Protein AF-A0A2H9L2Q4-F1 (afdb_monomer)

Nearest PDB structures (foldseek):
  3ljb-assembly2_B-2  TM=2.588E-01  e=8.395E-01  Homo sapiens
  3s84-assembly1_A  TM=3.495E-01  e=3.566E+00  Homo sapiens
  5gtm-assembly2_B  TM=1.562E-01  e=5.025E-01  Homo sapiens

Solvent-accessible surface area (backbone atoms only — not comparable to full-atom values): 8906 Å² total; per-residue (Å²): 138,86,74,52,74,68,55,45,52,63,74,41,38,67,42,50,53,48,46,63,77,41,54,86,64,68,40,35,69,92,74,95,80,79,90,56,96,54,41,40,59,56,39,34,54,52,53,47,53,54,35,52,52,23,21,54,33,0,38,78,61,42,64,37,25,55,59,54,54,53,51,55,51,49,32,53,50,50,51,46,50,48,50,34,52,51,31,56,77,75,70,62,80,49,35,71,59,55,34,47,50,53,51,62,33,42,47,78,22,48,56,29,40,52,51,12,45,51,35,18,21,49,26,15,23,53,52,25,51,40,53,75,68,60,33,80,88,42,80,64,37,60,52,52,53,52,54,29,50,52,39,34,51,51,15,52,53,27,33,49,52,15,21,50,51,37,49,55,34,62,75,114

Radius of gyration: 18.9 Å; Cα contacts (8 Å, |Δi|>4): 173; chains: 1; bounding box: 45×41×59 Å

Structure (mmCIF, N/CA/C/O backbone):
data_AF-A0A2H9L2Q4-F1
#
_entry.id   AF-A0A2H9L2Q4-F1
#
loop_
_atom_site.group_PDB
_atom_site.id
_atom_site.type_symbol
_atom_site.label_atom_id
_atom_site.label_alt_id
_atom_site.label_comp_id
_atom_site.label_asym_id
_atom_site.label_entity_id
_atom_site.label_seq_id
_atom_site.pdbx_PDB_ins_code
_atom_site.Cartn_x
_atom_site.Cartn_y
_atom_site.Cartn_z
_atom_site.occupancy
_atom_site.B_iso_or_equiv
_atom_site.auth_seq_id
_atom_site.auth_comp_id
_atom_site.auth_asym_id
_atom_site.auth_atom_id
_atom_site.pdbx_PDB_model_num
ATOM 1 N N . MET A 1 1 ? 16.911 19.649 -15.278 1.00 55.12 1 MET A N 1
ATOM 2 C CA . MET A 1 1 ? 18.182 19.081 -14.778 1.00 55.12 1 MET A CA 1
ATOM 3 C C . MET A 1 1 ? 18.198 17.615 -15.174 1.00 55.12 1 MET A C 1
ATOM 5 O O . MET A 1 1 ? 17.234 16.936 -14.855 1.00 55.12 1 MET A O 1
ATOM 9 N N . VAL A 1 2 ? 19.201 17.157 -15.926 1.00 74.75 2 VAL A N 1
ATOM 10 C CA . VAL A 1 2 ? 19.351 15.734 -16.285 1.00 74.75 2 VAL A CA 1
ATOM 11 C C . VAL A 1 2 ? 20.404 15.148 -15.348 1.00 74.75 2 VAL A C 1
ATOM 13 O O . VAL A 1 2 ? 21.502 15.691 -15.264 1.00 74.75 2 VAL A O 1
ATOM 16 N N . LEU A 1 3 ? 20.038 14.112 -14.593 1.00 80.69 3 LEU A N 1
ATOM 17 C CA . LEU A 1 3 ? 20.928 13.451 -13.635 1.00 80.69 3 LEU A CA 1
ATOM 18 C C . LEU A 1 3 ? 21.907 12.528 -14.368 1.00 80.69 3 LEU A C 1
ATOM 20 O O . LEU A 1 3 ? 21.529 11.872 -15.340 1.00 80.69 3 LEU A O 1
ATOM 24 N N . SER A 1 4 ? 23.146 12.431 -13.881 1.00 85.19 4 SER A N 1
ATOM 25 C CA . SER A 1 4 ? 24.070 11.399 -14.358 1.00 85.19 4 SER A CA 1
ATOM 26 C C . SER A 1 4 ? 23.578 9.994 -13.955 1.00 85.19 4 SER A C 1
ATOM 28 O O . SER A 1 4 ? 22.773 9.855 -13.022 1.00 85.19 4 SER A O 1
ATOM 30 N N . PRO A 1 5 ? 24.043 8.921 -14.622 1.00 80.00 5 PRO A N 1
ATOM 31 C CA . PRO A 1 5 ? 23.694 7.553 -14.240 1.00 80.00 5 PRO A CA 1
ATOM 32 C C . PRO A 1 5 ? 24.023 7.228 -12.774 1.00 80.00 5 PRO A C 1
ATOM 34 O O . PRO A 1 5 ? 23.184 6.651 -12.085 1.00 80.00 5 PRO A O 1
ATOM 37 N N . GLU A 1 6 ? 25.181 7.672 -12.280 1.00 83.38 6 GLU A N 1
ATOM 38 C CA . GLU A 1 6 ? 25.604 7.493 -10.881 1.00 83.38 6 GLU A CA 1
ATOM 39 C C . GLU A 1 6 ? 24.713 8.269 -9.903 1.00 83.38 6 GLU A C 1
ATOM 41 O O . GLU A 1 6 ? 24.304 7.744 -8.866 1.00 83.38 6 GLU A O 1
ATOM 46 N N . GLN A 1 7 ? 24.346 9.508 -10.251 1.00 85.94 7 GLN A N 1
ATOM 47 C CA . GLN A 1 7 ? 23.424 10.312 -9.446 1.00 85.94 7 GLN A CA 1
ATOM 48 C C . GLN A 1 7 ? 22.035 9.673 -9.384 1.00 85.94 7 GLN A C 1
ATOM 50 O O . GLN A 1 7 ? 21.406 9.675 -8.330 1.00 85.94 7 GLN A O 1
ATOM 55 N N . THR A 1 8 ? 21.573 9.086 -10.491 1.00 83.12 8 THR A N 1
ATOM 56 C CA . THR A 1 8 ? 20.282 8.387 -10.553 1.00 83.12 8 THR A CA 1
ATOM 57 C C . THR A 1 8 ? 20.288 7.158 -9.644 1.00 83.12 8 THR A C 1
ATOM 59 O O . THR A 1 8 ? 19.384 7.008 -8.830 1.00 83.12 8 THR A O 1
ATOM 62 N N . GLN A 1 9 ? 21.325 6.317 -9.722 1.00 81.62 9 GLN A N 1
ATOM 63 C CA . GLN A 1 9 ? 21.445 5.134 -8.859 1.00 81.62 9 GLN A CA 1
ATOM 64 C C . GLN A 1 9 ? 21.539 5.500 -7.378 1.00 81.62 9 GLN A C 1
ATOM 66 O O . GLN A 1 9 ? 20.946 4.832 -6.540 1.00 81.62 9 GLN A O 1
ATOM 71 N N . THR A 1 10 ? 22.238 6.587 -7.051 1.00 88.62 10 THR A N 1
ATOM 72 C CA . THR A 1 10 ? 22.388 7.026 -5.660 1.00 88.62 10 THR A CA 1
ATOM 73 C C . THR A 1 10 ? 21.069 7.560 -5.097 1.00 88.62 10 THR A C 1
ATOM 75 O O . THR A 1 10 ? 20.635 7.131 -4.027 1.00 88.62 10 THR A O 1
ATOM 78 N N . ILE A 1 11 ? 20.405 8.467 -5.824 1.00 88.88 11 ILE A N 1
ATOM 79 C CA . ILE A 1 11 ? 19.180 9.141 -5.366 1.00 88.88 11 ILE A CA 1
ATOM 80 C C . ILE A 1 11 ? 17.994 8.170 -5.293 1.00 88.88 11 ILE A C 1
ATOM 82 O O . ILE A 1 11 ? 17.223 8.239 -4.341 1.00 88.88 11 ILE A O 1
ATOM 86 N N . PHE A 1 12 ? 17.862 7.259 -6.263 1.00 87.94 12 PHE A N 1
ATOM 87 C CA . PHE A 1 12 ? 16.757 6.293 -6.332 1.00 87.94 12 PHE A CA 1
ATOM 88 C C . PHE A 1 12 ? 17.105 4.918 -5.749 1.00 87.94 12 PHE A C 1
ATOM 90 O O . PHE A 1 12 ? 16.344 3.972 -5.929 1.00 87.94 12 PHE A O 1
ATOM 97 N N . SER A 1 13 ? 18.230 4.789 -5.040 1.00 90.50 13 SER A N 1
ATOM 98 C CA . SER A 1 13 ? 18.709 3.511 -4.489 1.00 90.50 13 SER A CA 1
ATOM 99 C C . SER A 1 13 ? 17.651 2.778 -3.662 1.00 90.50 13 SER A C 1
ATOM 101 O O . SER A 1 13 ? 17.498 1.571 -3.798 1.00 90.50 13 SER A O 1
ATOM 103 N N . SER A 1 14 ? 16.866 3.497 -2.855 1.00 89.19 14 SER A N 1
ATOM 104 C CA . SER A 1 14 ? 15.800 2.889 -2.048 1.00 89.19 14 SER A CA 1
ATOM 105 C C . SER A 1 14 ? 14.671 2.326 -2.911 1.00 89.19 14 SER A C 1
ATOM 107 O O . SER A 1 14 ? 14.259 1.191 -2.703 1.00 89.19 14 SER A O 1
ATOM 109 N N . GLN A 1 15 ? 14.205 3.082 -3.910 1.00 89.81 15 GLN A N 1
ATOM 110 C CA . GLN A 1 15 ? 13.188 2.614 -4.852 1.00 89.81 15 GLN A CA 1
ATOM 111 C C . GLN A 1 15 ? 13.709 1.461 -5.711 1.00 89.81 15 GLN A C 1
ATOM 113 O O . GLN A 1 15 ? 12.958 0.547 -6.016 1.00 89.81 15 GLN A O 1
ATOM 118 N N . MET A 1 16 ? 14.985 1.488 -6.095 1.00 85.38 16 MET A N 1
ATOM 119 C CA . MET A 1 16 ? 15.607 0.427 -6.885 1.00 85.38 16 MET A CA 1
ATOM 120 C C . MET A 1 16 ? 15.765 -0.866 -6.082 1.00 85.38 16 MET A C 1
ATOM 122 O O . MET A 1 16 ? 15.425 -1.926 -6.594 1.00 85.38 16 MET A O 1
ATOM 126 N N . ASN A 1 17 ? 16.207 -0.782 -4.826 1.00 86.19 17 ASN A N 1
ATOM 127 C CA . ASN A 1 17 ? 16.294 -1.941 -3.935 1.00 86.19 17 ASN A CA 1
ATOM 128 C C . ASN A 1 17 ? 14.911 -2.544 -3.674 1.00 86.19 17 ASN A C 1
ATOM 130 O O . ASN A 1 17 ? 14.752 -3.761 -3.686 1.00 86.19 17 ASN A O 1
ATOM 134 N N . GLU A 1 18 ? 13.906 -1.689 -3.476 1.00 83.38 18 GLU A N 1
ATOM 135 C CA . GLU A 1 18 ? 12.519 -2.122 -3.337 1.00 83.38 18 GLU A CA 1
ATOM 136 C C . GLU A 1 18 ? 12.046 -2.825 -4.614 1.00 83.38 18 GLU A C 1
ATOM 138 O O . GLU A 1 18 ? 11.539 -3.936 -4.540 1.00 83.38 18 GLU A O 1
ATOM 143 N N . LEU A 1 19 ? 12.302 -2.241 -5.792 1.00 80.44 19 LEU A N 1
ATOM 144 C CA . LEU A 1 19 ? 11.994 -2.855 -7.087 1.00 80.44 19 LEU A CA 1
ATOM 145 C C . LEU A 1 19 ? 12.672 -4.206 -7.292 1.00 80.44 19 LEU A C 1
ATOM 147 O O . LEU A 1 19 ? 12.090 -5.072 -7.933 1.00 80.44 19 LEU A O 1
ATOM 151 N N . GLU A 1 20 ? 13.888 -4.398 -6.788 1.00 78.81 20 GLU A N 1
ATOM 152 C CA . GLU A 1 20 ? 14.558 -5.699 -6.815 1.00 78.81 20 GLU A CA 1
ATOM 153 C C . GLU A 1 20 ? 13.895 -6.702 -5.867 1.00 78.81 20 GLU A C 1
ATOM 155 O O . GLU A 1 20 ? 13.703 -7.856 -6.251 1.00 78.81 20 GLU A O 1
ATOM 160 N N . ALA A 1 21 ? 13.479 -6.265 -4.676 1.00 71.19 21 ALA A N 1
ATOM 161 C CA . ALA A 1 21 ? 12.767 -7.102 -3.712 1.00 71.19 21 ALA A CA 1
ATOM 162 C C . ALA A 1 21 ? 11.385 -7.546 -4.224 1.00 71.19 21 ALA A C 1
ATOM 164 O O . ALA A 1 21 ? 10.960 -8.669 -3.955 1.00 71.19 21 ALA A O 1
ATOM 165 N N . ILE A 1 22 ? 10.715 -6.696 -5.007 1.00 66.12 22 ILE A N 1
ATOM 166 C CA . ILE A 1 22 ? 9.368 -6.938 -5.550 1.00 66.12 22 ILE A CA 1
ATOM 167 C C . ILE A 1 22 ? 9.366 -7.134 -7.064 1.00 66.12 22 ILE A C 1
ATOM 169 O O . ILE A 1 22 ? 8.346 -6.968 -7.723 1.00 66.12 22 ILE A O 1
ATOM 173 N N . ARG A 1 23 ? 10.504 -7.503 -7.658 1.00 61.91 23 ARG A N 1
ATOM 174 C CA . ARG A 1 23 ? 10.636 -7.660 -9.118 1.00 61.91 23 ARG A CA 1
ATOM 175 C C . ARG A 1 23 ? 9.762 -8.781 -9.683 1.00 61.91 23 ARG A C 1
ATOM 177 O O . ARG A 1 23 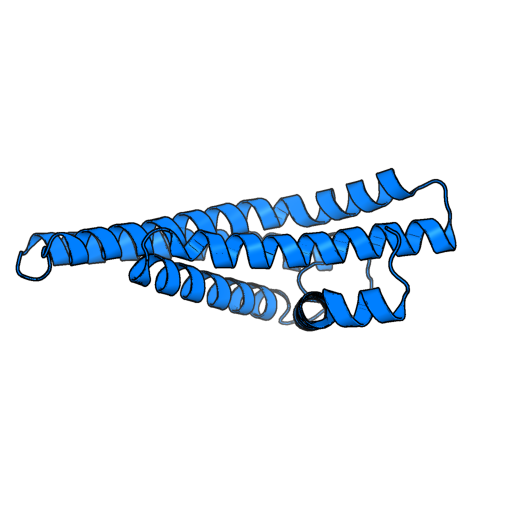? 9.432 -8.751 -10.867 1.00 61.91 23 ARG A O 1
ATOM 184 N N . ALA A 1 24 ? 9.387 -9.736 -8.831 1.00 49.91 24 ALA A N 1
ATOM 185 C CA . ALA A 1 24 ? 8.378 -10.753 -9.112 1.00 49.91 24 ALA A CA 1
ATOM 186 C C . ALA A 1 24 ? 6.943 -10.185 -9.129 1.00 49.91 24 ALA A C 1
ATOM 188 O O . ALA A 1 24 ? 6.070 -10.807 -9.725 1.00 49.91 24 ALA A O 1
ATOM 189 N N . SER A 1 25 ? 6.724 -9.013 -8.520 1.00 50.78 25 SER A N 1
ATOM 190 C CA . SER A 1 25 ? 5.413 -8.406 -8.275 1.00 50.78 25 SER A CA 1
ATOM 191 C C . SER A 1 25 ? 5.000 -7.283 -9.252 1.00 50.78 25 SER A C 1
ATOM 193 O O . SER A 1 25 ? 3.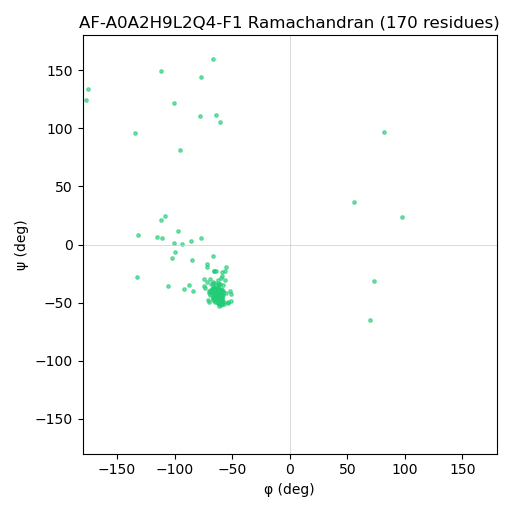973 -6.639 -9.104 1.00 50.78 25 SER A O 1
ATOM 195 N N . PHE A 1 26 ? 5.819 -6.953 -10.253 1.00 51.84 26 PHE A N 1
ATOM 196 C CA . PHE A 1 26 ? 5.491 -5.887 -11.223 1.00 51.84 26 PHE A CA 1
ATOM 197 C C . PHE A 1 26 ? 5.306 -6.397 -12.654 1.00 51.84 26 PHE A C 1
ATOM 199 O O . PHE A 1 26 ? 5.157 -5.613 -13.593 1.00 51.84 26 PHE A O 1
ATOM 206 N N . GLN A 1 27 ? 5.320 -7.714 -12.854 1.00 50.44 27 GLN A N 1
ATOM 207 C CA . GLN A 1 27 ? 5.319 -8.311 -14.186 1.00 50.44 27 GLN A CA 1
ATOM 208 C C . GLN A 1 27 ? 3.897 -8.671 -14.615 1.00 50.44 27 GLN A C 1
ATOM 210 O O . GLN A 1 27 ? 3.457 -9.810 -14.515 1.00 50.44 27 GLN A O 1
ATOM 215 N N . GLY A 1 28 ? 3.179 -7.657 -15.103 1.00 47.19 28 GLY A N 1
ATOM 216 C CA . GLY A 1 28 ? 1.864 -7.817 -15.725 1.00 47.19 28 GLY A CA 1
ATOM 217 C C . GLY A 1 28 ? 1.900 -8.171 -17.216 1.00 47.19 28 GLY A C 1
ATOM 218 O O . GLY A 1 28 ? 0.866 -8.534 -17.752 1.00 47.19 28 GLY A O 1
ATOM 219 N N . PHE A 1 29 ? 3.045 -8.052 -17.894 1.00 40.44 29 PHE A N 1
ATOM 220 C CA . PHE A 1 29 ? 3.304 -8.509 -19.268 1.00 40.44 29 PHE A CA 1
ATOM 221 C C . PHE A 1 29 ? 4.802 -8.241 -19.542 1.00 40.44 29 PHE A C 1
ATOM 223 O O . PHE A 1 29 ? 5.264 -7.135 -19.269 1.00 40.44 29 PHE A O 1
ATOM 230 N N . ALA A 1 30 ? 5.545 -9.200 -20.107 1.00 38.66 30 ALA A N 1
ATOM 231 C CA . ALA A 1 30 ? 6.861 -9.008 -20.759 1.00 38.66 30 ALA A CA 1
ATOM 232 C C . ALA A 1 30 ? 8.200 -9.282 -20.025 1.00 38.66 30 ALA A C 1
ATOM 234 O O . ALA A 1 30 ? 9.228 -8.822 -20.520 1.00 38.66 30 ALA A O 1
ATOM 235 N N . VAL A 1 31 ? 8.286 -10.112 -18.977 1.00 39.41 31 VAL A N 1
ATOM 236 C CA . VAL A 1 31 ? 9.582 -10.757 -18.652 1.00 39.41 31 VAL A CA 1
ATOM 237 C C . VAL A 1 31 ? 9.383 -12.241 -18.370 1.00 39.41 31 VAL A C 1
ATOM 239 O O . VAL A 1 31 ? 9.053 -12.672 -17.275 1.00 39.41 31 VAL A O 1
ATOM 242 N N . GLN A 1 32 ? 9.607 -13.039 -19.407 1.00 47.69 32 GLN A N 1
ATOM 243 C CA . GLN A 1 32 ? 9.876 -14.459 -19.268 1.00 47.69 32 GLN A CA 1
ATOM 244 C C . GLN A 1 32 ? 11.193 -14.620 -18.503 1.00 47.69 32 GLN A C 1
ATOM 246 O O . GLN A 1 32 ? 12.225 -14.254 -19.044 1.00 47.69 32 GLN A O 1
ATOM 251 N N . GLU A 1 33 ? 11.152 -15.117 -17.266 1.00 44.84 33 GLU A N 1
ATOM 252 C CA . GLU A 1 33 ? 12.021 -16.185 -16.743 1.00 44.84 33 GLU A CA 1
ATOM 253 C C . GLU A 1 33 ? 11.621 -16.525 -15.294 1.00 44.84 33 GLU A C 1
ATOM 255 O O . GLU A 1 33 ? 11.631 -15.678 -14.407 1.00 44.84 33 GLU A O 1
ATOM 260 N N . GLN A 1 34 ? 11.326 -17.813 -15.080 1.00 44.72 34 GLN A N 1
ATOM 261 C CA . GLN A 1 34 ? 11.076 -18.493 -13.803 1.00 44.72 34 GLN A CA 1
ATOM 262 C C . GLN A 1 34 ? 9.653 -18.368 -13.216 1.00 44.72 34 GLN A C 1
ATOM 264 O O . GLN A 1 34 ? 9.305 -17.442 -12.489 1.00 44.72 34 GLN A O 1
ATOM 269 N N . ILE A 1 35 ? 8.831 -19.394 -13.483 1.00 49.94 35 ILE A N 1
ATOM 270 C CA . ILE A 1 35 ? 7.562 -19.627 -12.781 1.00 49.94 35 ILE A CA 1
ATOM 271 C C . ILE A 1 35 ? 7.885 -19.833 -11.301 1.00 49.94 35 ILE A C 1
ATOM 273 O O . ILE A 1 35 ? 8.393 -20.881 -10.907 1.00 49.94 35 ILE A O 1
ATOM 277 N N . ASN A 1 36 ? 7.594 -18.832 -10.479 1.00 57.34 36 ASN A N 1
ATOM 278 C CA . ASN A 1 36 ? 7.641 -18.982 -9.037 1.00 57.34 36 ASN A CA 1
ATOM 279 C C . ASN A 1 36 ? 6.364 -19.726 -8.609 1.00 57.34 36 ASN A C 1
ATOM 281 O O . ASN A 1 36 ? 5.262 -19.186 -8.716 1.00 57.34 36 ASN A O 1
ATOM 285 N N . GLU A 1 37 ? 6.485 -20.981 -8.160 1.00 62.50 37 GLU A N 1
ATOM 286 C CA . GLU A 1 37 ? 5.345 -21.765 -7.646 1.00 62.50 37 GLU A CA 1
ATOM 287 C C . GLU A 1 37 ? 4.631 -21.040 -6.488 1.00 62.50 37 GLU A C 1
ATOM 289 O O . GLU A 1 37 ? 3.434 -21.234 -6.282 1.00 62.50 37 GLU A O 1
ATOM 294 N N . LEU A 1 38 ? 5.344 -20.130 -5.811 1.00 73.94 38 LEU A N 1
ATOM 295 C CA . LEU A 1 38 ? 4.873 -19.299 -4.702 1.00 73.94 38 LEU A CA 1
ATOM 296 C C . LEU A 1 38 ? 4.707 -17.814 -5.086 1.00 73.94 38 LEU A C 1
ATOM 298 O O . LEU A 1 38 ? 4.772 -16.940 -4.217 1.00 73.94 38 LEU A O 1
ATOM 302 N N . 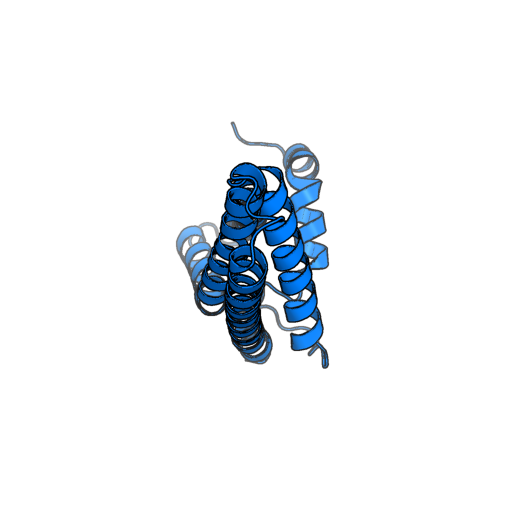ALA A 1 39 ? 4.501 -17.496 -6.374 1.00 77.69 39 ALA A N 1
ATOM 303 C CA . ALA A 1 39 ? 4.325 -16.115 -6.844 1.00 77.69 39 ALA A CA 1
ATOM 304 C C . ALA A 1 39 ? 3.211 -15.390 -6.075 1.00 77.69 39 ALA A C 1
ATOM 306 O O . ALA A 1 39 ? 3.436 -14.321 -5.514 1.00 77.69 39 ALA A O 1
ATOM 307 N N . PHE A 1 40 ? 2.034 -16.019 -5.977 1.00 84.25 40 PHE A N 1
ATOM 308 C CA . PHE A 1 40 ? 0.894 -15.462 -5.250 1.00 84.25 40 PHE A CA 1
ATOM 309 C C . PHE A 1 40 ? 1.233 -15.152 -3.788 1.00 84.25 40 PHE A C 1
ATOM 311 O O . PHE A 1 40 ? 0.956 -14.052 -3.325 1.00 84.25 40 PHE A O 1
ATOM 318 N N . GLU A 1 41 ? 1.834 -16.102 -3.063 1.00 86.25 41 GLU A N 1
ATOM 319 C CA . GLU A 1 41 ? 2.147 -15.933 -1.639 1.00 86.25 41 GLU A CA 1
ATOM 320 C C . GLU A 1 41 ? 3.141 -14.797 -1.417 1.00 86.25 41 GLU A C 1
ATOM 322 O O . GLU A 1 41 ? 2.957 -13.981 -0.517 1.00 86.25 41 GLU A O 1
ATOM 327 N N . THR A 1 42 ? 4.159 -14.713 -2.274 1.00 82.69 42 THR A N 1
ATOM 328 C CA . THR A 1 42 ? 5.183 -13.668 -2.205 1.00 82.69 42 THR A CA 1
ATOM 329 C C . THR A 1 42 ? 4.561 -12.283 -2.397 1.00 82.69 42 THR A C 1
ATOM 331 O O . THR A 1 42 ? 4.752 -11.399 -1.562 1.00 82.69 42 THR A O 1
ATOM 334 N N . ILE A 1 43 ? 3.758 -12.119 -3.455 1.00 84.44 43 ILE A N 1
ATOM 335 C CA . ILE A 1 43 ? 3.064 -10.865 -3.784 1.00 84.44 43 ILE A CA 1
ATOM 336 C C . ILE A 1 43 ? 2.080 -10.494 -2.668 1.00 84.44 43 ILE A C 1
ATOM 338 O O . ILE A 1 43 ? 2.096 -9.381 -2.137 1.00 84.44 43 ILE A O 1
ATOM 342 N N . PHE A 1 44 ? 1.242 -11.448 -2.262 1.00 88.88 44 PHE A N 1
ATOM 343 C CA . PHE A 1 44 ? 0.213 -11.233 -1.255 1.00 88.88 44 PHE A CA 1
ATOM 344 C C . PHE A 1 44 ? 0.803 -10.846 0.103 1.00 88.88 44 PHE A C 1
ATOM 346 O O . PHE A 1 44 ? 0.335 -9.885 0.711 1.00 88.88 44 PHE A O 1
ATOM 353 N N . LEU A 1 45 ? 1.828 -11.557 0.587 1.00 87.75 45 LEU A N 1
ATOM 354 C CA . LEU A 1 45 ? 2.443 -11.271 1.887 1.00 87.75 45 LEU A CA 1
ATOM 355 C C . LEU A 1 45 ? 3.162 -9.922 1.896 1.00 87.75 45 LEU A C 1
ATOM 357 O O . LEU A 1 45 ? 3.070 -9.198 2.890 1.00 87.75 45 LEU A O 1
ATOM 361 N N . HIS A 1 46 ? 3.815 -9.556 0.792 1.00 86.12 46 HIS A N 1
ATOM 362 C CA . HIS A 1 46 ? 4.439 -8.246 0.658 1.00 86.12 46 HIS A CA 1
ATOM 363 C C . HIS A 1 46 ? 3.400 -7.119 0.757 1.00 86.12 46 HIS A C 1
ATOM 365 O O . HIS A 1 46 ? 3.506 -6.219 1.594 1.00 86.12 46 HIS A O 1
ATOM 371 N N . ASN A 1 47 ? 2.326 -7.210 -0.027 1.00 90.44 47 ASN A N 1
ATOM 372 C CA . ASN A 1 47 ? 1.256 -6.217 -0.006 1.00 90.44 47 ASN A CA 1
ATOM 373 C C . ASN A 1 47 ? 0.480 -6.206 1.320 1.00 90.44 47 ASN A C 1
ATOM 375 O O . ASN A 1 47 ? 0.050 -5.153 1.795 1.00 90.44 47 ASN A O 1
ATOM 379 N N . LEU A 1 48 ? 0.346 -7.358 1.980 1.00 93.06 48 LEU A N 1
ATOM 380 C CA . LEU A 1 48 ? -0.233 -7.443 3.317 1.00 93.06 48 LEU A CA 1
ATOM 381 C C . LEU A 1 48 ? 0.630 -6.707 4.348 1.00 93.06 48 LEU A C 1
ATOM 383 O O . LEU A 1 48 ? 0.086 -5.978 5.179 1.00 93.06 48 LEU A O 1
ATOM 387 N N . GLN A 1 49 ? 1.958 -6.840 4.279 1.00 91.44 49 GLN A N 1
ATOM 388 C CA . GLN A 1 49 ? 2.881 -6.094 5.137 1.00 91.44 49 GLN A CA 1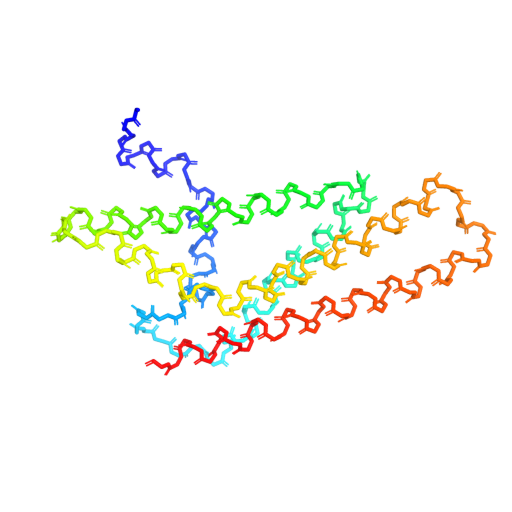
ATOM 389 C C . GLN A 1 49 ? 2.709 -4.581 4.948 1.00 91.44 49 GLN A C 1
ATOM 391 O O . GLN A 1 49 ? 2.581 -3.854 5.937 1.00 91.44 49 GLN A O 1
ATOM 396 N N . VAL A 1 50 ? 2.615 -4.105 3.701 1.00 91.50 50 VAL A N 1
ATOM 397 C CA . VAL A 1 50 ? 2.321 -2.692 3.398 1.00 91.50 50 VAL A CA 1
ATOM 398 C C . VAL A 1 50 ? 0.966 -2.278 3.985 1.00 91.50 50 VAL A C 1
ATOM 400 O O . VAL A 1 50 ? 0.875 -1.253 4.662 1.00 91.50 50 VAL A O 1
ATOM 403 N N . GLY A 1 51 ? -0.076 -3.096 3.816 1.00 92.50 51 GLY A N 1
ATOM 404 C CA . GLY A 1 51 ? -1.405 -2.851 4.380 1.00 92.50 51 GLY A CA 1
ATOM 405 C C . GLY A 1 51 ? -1.407 -2.721 5.908 1.00 92.50 51 GLY A C 1
ATOM 406 O O . GLY A 1 51 ? -2.048 -1.821 6.454 1.00 92.50 51 GLY A O 1
ATOM 407 N N . VAL A 1 52 ? -0.645 -3.561 6.615 1.00 93.25 52 VAL A N 1
ATOM 408 C CA . VAL A 1 52 ? -0.483 -3.473 8.077 1.00 93.25 52 VAL A CA 1
ATOM 409 C C . VAL A 1 52 ? 0.235 -2.183 8.480 1.00 93.25 52 VAL A C 1
ATOM 411 O O . VAL A 1 52 ? -0.195 -1.511 9.421 1.00 93.25 52 VAL A O 1
ATOM 414 N N . ILE A 1 53 ? 1.284 -1.789 7.751 1.00 92.94 53 ILE A N 1
ATOM 415 C CA . ILE A 1 53 ? 1.990 -0.520 7.983 1.00 92.94 53 ILE A CA 1
ATOM 416 C C . ILE A 1 53 ? 1.040 0.668 7.773 1.00 92.94 53 ILE A C 1
ATOM 418 O O . ILE A 1 53 ? 1.038 1.598 8.579 1.00 92.94 53 ILE A O 1
ATOM 422 N N . ILE A 1 54 ? 0.176 0.624 6.755 1.00 94.88 54 ILE A N 1
ATOM 423 C CA . ILE A 1 54 ? -0.844 1.653 6.505 1.00 94.88 54 ILE A CA 1
ATOM 424 C C . ILE A 1 54 ? -1.805 1.791 7.687 1.00 94.88 54 ILE A C 1
ATOM 426 O O . ILE A 1 54 ? -2.045 2.913 8.144 1.00 94.88 54 ILE A O 1
ATOM 430 N N . VAL A 1 55 ? -2.326 0.675 8.212 1.00 95.12 55 VAL A N 1
ATOM 431 C CA . VAL A 1 55 ? -3.184 0.694 9.407 1.00 95.12 55 VAL A CA 1
ATOM 432 C C . VAL A 1 55 ? -2.430 1.313 10.580 1.00 95.12 55 VAL A C 1
ATOM 434 O O . VAL A 1 55 ? -2.953 2.222 11.219 1.00 95.12 55 VAL A O 1
ATOM 437 N N . ALA A 1 56 ? -1.192 0.883 10.836 1.00 93.81 56 ALA A N 1
ATOM 438 C CA . ALA A 1 56 ? -0.378 1.395 11.937 1.00 93.81 56 ALA A CA 1
ATOM 439 C C . ALA A 1 56 ? -0.132 2.910 11.830 1.00 93.81 56 ALA A C 1
ATOM 441 O O . ALA A 1 56 ? -0.351 3.651 12.787 1.00 93.81 56 ALA A O 1
ATOM 442 N N . PHE A 1 57 ? 0.258 3.408 10.657 1.00 93.06 57 PHE A N 1
ATOM 443 C CA . PHE A 1 57 ? 0.491 4.837 10.442 1.00 93.06 57 PHE A CA 1
ATOM 444 C C . PHE A 1 57 ? -0.801 5.658 10.523 1.00 93.06 57 PHE A C 1
ATOM 446 O O . PHE A 1 57 ? -0.808 6.767 11.068 1.00 93.06 57 PHE A O 1
ATOM 453 N N . SER A 1 58 ? -1.911 5.124 10.014 1.00 94.75 58 SER A N 1
ATOM 454 C CA . SER A 1 58 ? -3.212 5.779 10.127 1.00 94.75 58 SER A CA 1
ATOM 455 C C . SER A 1 58 ? -3.732 5.797 11.569 1.00 94.75 58 SER A C 1
ATOM 457 O O . SER A 1 58 ? -4.302 6.799 11.994 1.00 94.75 58 SER A O 1
ATOM 459 N N . LEU A 1 59 ? -3.448 4.765 12.369 1.00 92.56 59 LEU A N 1
ATOM 460 C CA . LEU A 1 59 ? -3.726 4.762 13.807 1.00 92.56 59 LEU A CA 1
ATOM 461 C C . LEU A 1 59 ? -2.988 5.895 14.534 1.00 92.56 59 LEU A C 1
ATOM 463 O O . LEU A 1 59 ? -3.595 6.598 15.343 1.00 92.56 59 LEU A O 1
ATOM 467 N N . LEU A 1 60 ? -1.700 6.090 14.229 1.00 89.81 60 LEU A N 1
ATOM 468 C CA . LEU A 1 60 ? -0.841 7.058 14.919 1.00 89.81 60 LEU A CA 1
ATOM 469 C C . LEU A 1 60 ? -1.187 8.519 14.610 1.00 89.81 60 LEU A C 1
ATOM 471 O O . LEU A 1 60 ? -1.161 9.347 15.517 1.00 89.81 60 LEU A O 1
ATOM 475 N N . TYR A 1 61 ? -1.478 8.847 13.348 1.00 82.94 61 TYR A N 1
ATOM 476 C CA . TYR A 1 61 ? -1.614 10.246 12.912 1.00 82.94 61 TYR A CA 1
ATOM 477 C C . TYR A 1 61 ? -2.874 10.541 12.086 1.00 82.94 61 TYR A C 1
ATOM 479 O O . TYR A 1 61 ? -3.001 11.630 11.525 1.00 82.94 61 TYR A O 1
ATOM 487 N N . GLY A 1 62 ? -3.808 9.589 11.973 1.00 77.81 62 GLY A N 1
ATOM 488 C CA . GLY A 1 62 ? -5.020 9.677 11.150 1.00 77.81 62 GLY A CA 1
ATOM 489 C C . GLY A 1 62 ? -4.708 9.631 9.652 1.00 77.81 62 GLY A C 1
ATOM 490 O O . GLY A 1 62 ? -5.028 8.664 8.964 1.00 77.81 62 GLY A O 1
ATOM 491 N N . ALA A 1 63 ? -4.010 10.654 9.160 1.00 79.88 63 ALA A N 1
ATOM 492 C CA . ALA A 1 63 ? -3.563 10.811 7.779 1.00 79.88 63 ALA A CA 1
ATOM 493 C C . ALA A 1 63 ? -2.218 10.119 7.470 1.00 79.88 63 ALA A C 1
ATOM 495 O O . ALA A 1 63 ? -1.722 10.223 6.350 1.00 79.88 63 ALA A O 1
ATOM 496 N N . GLY A 1 64 ? -1.617 9.402 8.431 1.00 84.00 64 GLY A N 1
ATOM 497 C CA . GLY A 1 64 ? -0.290 8.788 8.271 1.00 84.00 64 GLY A CA 1
ATOM 498 C C . GLY A 1 64 ? -0.185 7.797 7.104 1.00 84.00 64 GLY A C 1
ATOM 499 O O . GLY A 1 64 ? 0.895 7.623 6.546 1.00 84.00 64 GLY A O 1
ATOM 500 N N . ALA A 1 65 ? -1.306 7.213 6.671 1.00 89.75 65 ALA A N 1
ATOM 501 C CA . ALA A 1 65 ? -1.376 6.365 5.481 1.00 89.75 65 ALA A CA 1
ATOM 502 C C . ALA A 1 65 ? -0.879 7.055 4.196 1.00 89.75 65 ALA A C 1
ATOM 504 O O . ALA A 1 65 ? -0.327 6.388 3.326 1.00 89.75 65 ALA A O 1
ATOM 505 N N . ILE A 1 66 ? -1.031 8.383 4.079 1.00 90.25 66 ILE A N 1
ATOM 506 C CA . ILE A 1 66 ? -0.618 9.140 2.885 1.00 90.25 66 ILE A CA 1
ATOM 507 C C . ILE A 1 66 ? 0.882 8.985 2.634 1.00 90.25 66 ILE A C 1
ATOM 509 O O . ILE A 1 66 ? 1.293 8.833 1.489 1.00 90.25 66 ILE A O 1
ATOM 513 N N . PHE A 1 67 ? 1.698 8.975 3.692 1.00 89.44 67 PHE A N 1
ATOM 514 C CA . PHE A 1 67 ? 3.143 8.795 3.561 1.00 89.44 67 PHE A CA 1
ATOM 515 C C . PHE A 1 67 ? 3.484 7.463 2.881 1.00 89.44 67 PHE A C 1
ATOM 517 O O . PHE A 1 67 ? 4.274 7.432 1.941 1.00 89.44 67 PHE A O 1
ATOM 524 N N . VAL A 1 68 ? 2.836 6.380 3.313 1.00 88.62 68 VAL A N 1
ATOM 525 C CA . VAL A 1 68 ? 3.066 5.032 2.777 1.00 88.62 68 VAL A CA 1
ATOM 526 C C . VAL A 1 68 ? 2.568 4.920 1.334 1.00 88.62 68 VAL A C 1
ATOM 528 O O . VAL A 1 68 ? 3.263 4.370 0.484 1.00 88.62 68 VAL A O 1
ATOM 531 N N . LEU A 1 69 ? 1.404 5.502 1.031 1.00 88.81 69 LEU A N 1
ATOM 532 C CA . LEU A 1 69 ? 0.850 5.536 -0.326 1.00 88.81 69 LEU A CA 1
ATOM 533 C C . LEU A 1 69 ? 1.755 6.306 -1.298 1.00 88.81 69 LEU A C 1
ATOM 535 O O . LEU A 1 69 ? 2.021 5.838 -2.401 1.00 88.81 69 LEU A O 1
ATOM 539 N N . VAL A 1 70 ? 2.259 7.472 -0.884 1.00 91.44 70 VAL A N 1
ATOM 540 C CA . VAL A 1 70 ? 3.178 8.284 -1.696 1.00 91.44 70 VAL A CA 1
ATOM 541 C C . VAL A 1 70 ? 4.521 7.578 -1.875 1.00 91.44 70 VAL A C 1
ATOM 543 O O . VAL A 1 70 ? 5.088 7.617 -2.967 1.00 91.44 70 VAL A O 1
ATOM 546 N N . TRP A 1 71 ? 5.018 6.898 -0.838 1.00 88.81 71 TRP A N 1
ATOM 547 C CA . TRP A 1 71 ? 6.221 6.076 -0.944 1.00 88.81 71 TRP A CA 1
ATOM 548 C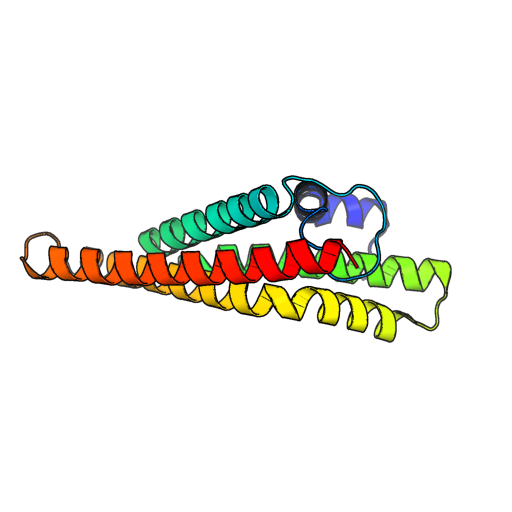 C . TRP A 1 71 ? 6.052 4.976 -1.994 1.00 88.81 71 TRP A C 1
ATOM 550 O O . TRP A 1 71 ? 6.868 4.890 -2.911 1.00 88.81 71 TRP A O 1
ATOM 560 N N . ASN A 1 72 ? 4.966 4.201 -1.925 1.00 86.94 72 ASN A N 1
ATOM 561 C CA . ASN A 1 72 ? 4.679 3.141 -2.891 1.00 86.94 72 ASN A CA 1
ATOM 562 C C . ASN A 1 72 ? 4.515 3.698 -4.322 1.00 86.94 72 ASN A C 1
ATOM 564 O O . ASN A 1 72 ? 5.121 3.185 -5.262 1.00 86.94 72 ASN A O 1
ATOM 568 N N . ALA A 1 73 ? 3.832 4.836 -4.483 1.00 89.25 73 ALA A N 1
ATOM 569 C CA . ALA A 1 73 ? 3.733 5.523 -5.772 1.00 89.25 73 ALA A CA 1
ATOM 570 C C . ALA A 1 73 ? 5.104 5.959 -6.331 1.00 89.25 73 ALA A C 1
ATOM 572 O O . ALA A 1 73 ? 5.318 5.930 -7.543 1.00 89.25 73 ALA A O 1
ATOM 573 N N . SER A 1 74 ? 6.056 6.337 -5.468 1.00 90.69 74 SER A N 1
ATOM 574 C CA . SER A 1 74 ? 7.415 6.698 -5.897 1.00 90.69 74 SER A CA 1
ATOM 575 C C . SER A 1 74 ? 8.193 5.508 -6.469 1.00 90.69 74 SER A C 1
ATOM 577 O O . SER A 1 74 ? 8.953 5.680 -7.423 1.00 90.69 74 SER A O 1
ATOM 579 N N . VAL A 1 75 ? 7.962 4.302 -5.939 1.00 88.44 75 VAL A N 1
ATOM 580 C CA . VAL A 1 75 ? 8.567 3.050 -6.422 1.00 88.44 75 VAL A CA 1
ATOM 581 C C . VAL A 1 75 ? 8.045 2.722 -7.824 1.00 88.44 75 VAL A C 1
ATOM 583 O O . VAL A 1 75 ? 8.839 2.480 -8.733 1.00 88.44 75 VAL A O 1
ATOM 586 N N . ILE A 1 76 ? 6.730 2.843 -8.040 1.00 86.69 76 ILE A N 1
ATOM 587 C CA . ILE A 1 76 ? 6.108 2.709 -9.370 1.00 86.69 76 ILE A CA 1
ATOM 588 C C . ILE A 1 76 ? 6.661 3.764 -10.342 1.00 86.69 76 ILE A C 1
ATOM 590 O O . ILE A 1 76 ? 6.976 3.462 -11.493 1.00 86.69 76 ILE A O 1
ATOM 594 N N . GLY A 1 77 ? 6.837 5.006 -9.885 1.00 88.56 77 GLY A N 1
ATOM 595 C CA . GLY A 1 77 ? 7.440 6.070 -10.690 1.00 88.56 77 GLY A CA 1
ATOM 596 C C . GLY A 1 77 ? 8.873 5.749 -11.127 1.00 88.56 77 GLY A C 1
ATOM 597 O O . GLY A 1 77 ? 9.226 5.963 -12.288 1.00 88.56 77 GLY A O 1
ATOM 598 N N . ALA A 1 78 ? 9.688 5.190 -10.228 1.00 88.12 78 ALA A N 1
ATOM 599 C CA . ALA A 1 78 ? 11.044 4.747 -10.545 1.00 88.12 78 ALA A CA 1
ATOM 600 C C . ALA A 1 78 ? 11.051 3.587 -11.557 1.00 88.12 78 ALA A C 1
ATOM 602 O O . ALA A 1 78 ? 11.872 3.586 -12.475 1.00 88.12 78 ALA A O 1
ATOM 603 N N . PHE A 1 79 ? 10.102 2.651 -11.449 1.00 85.56 79 PHE A N 1
ATOM 604 C CA . PHE A 1 79 ? 9.923 1.555 -12.405 1.00 85.56 79 PHE A CA 1
ATOM 605 C C . PHE A 1 79 ? 9.604 2.057 -13.816 1.00 85.56 79 PHE A C 1
ATOM 607 O O . PHE A 1 79 ? 10.318 1.735 -14.768 1.00 85.56 79 PHE A O 1
ATOM 614 N N . LEU A 1 80 ? 8.582 2.909 -13.948 1.00 86.50 80 LEU A N 1
ATOM 615 C CA . LEU A 1 80 ? 8.188 3.495 -15.233 1.00 86.50 80 LEU A CA 1
ATOM 616 C C . LEU A 1 80 ? 9.307 4.365 -15.825 1.00 86.50 80 LEU A C 1
ATOM 618 O O . LEU A 1 80 ? 9.544 4.341 -17.033 1.00 86.50 80 LEU A O 1
ATOM 622 N N . GLY A 1 81 ? 10.043 5.093 -14.979 1.00 87.06 81 GLY A N 1
ATOM 623 C CA . GLY A 1 81 ? 11.237 5.835 -15.387 1.00 87.06 81 GLY A CA 1
ATOM 624 C C . GLY A 1 81 ? 12.353 4.927 -15.916 1.00 87.06 81 GLY A C 1
ATOM 625 O O . GLY A 1 81 ? 13.043 5.290 -16.869 1.00 87.06 81 GLY A O 1
ATOM 626 N N . GLY A 1 82 ? 12.502 3.729 -15.345 1.00 84.38 82 GLY A N 1
ATOM 627 C CA . GLY A 1 82 ? 13.401 2.686 -15.836 1.00 84.38 82 GLY A CA 1
ATOM 628 C C . GLY A 1 82 ? 13.033 2.201 -17.239 1.00 84.38 82 GLY A C 1
ATOM 629 O O . GLY A 1 82 ? 13.908 2.160 -18.105 1.00 84.38 82 GLY A O 1
ATOM 630 N N . ILE A 1 83 ? 11.746 1.920 -17.486 1.00 82.94 83 ILE A N 1
ATOM 631 C CA . ILE A 1 83 ? 11.225 1.554 -18.817 1.00 82.94 83 ILE A CA 1
ATOM 632 C C . ILE A 1 83 ? 11.509 2.672 -19.823 1.00 82.94 83 ILE A C 1
ATOM 634 O O . ILE A 1 83 ? 12.092 2.427 -20.877 1.00 82.94 83 ILE A O 1
ATOM 638 N N . ALA A 1 84 ? 11.173 3.917 -19.469 1.00 84.88 84 ALA A N 1
ATOM 639 C CA . ALA A 1 84 ? 11.402 5.070 -20.334 1.00 84.88 84 ALA A CA 1
ATOM 640 C C . ALA A 1 84 ? 12.885 5.229 -20.702 1.00 84.88 84 ALA A C 1
ATOM 642 O O . ALA A 1 84 ? 13.226 5.477 -21.858 1.00 84.88 84 ALA A O 1
ATOM 643 N N . LYS A 1 85 ? 13.781 5.069 -19.720 1.00 83.25 85 LYS A N 1
ATOM 644 C CA . LYS A 1 85 ? 15.227 5.163 -19.930 1.00 83.25 85 LYS A CA 1
ATOM 645 C C . LYS A 1 85 ? 15.731 4.060 -20.859 1.00 83.25 85 LYS A C 1
ATOM 647 O O . LYS A 1 85 ? 16.513 4.361 -21.756 1.00 83.25 85 LYS A O 1
ATOM 652 N N . ALA A 1 86 ? 15.305 2.814 -20.654 1.00 80.44 86 ALA A N 1
ATOM 653 C CA . ALA A 1 86 ? 15.690 1.704 -21.522 1.00 80.44 86 ALA A CA 1
ATOM 654 C C . ALA A 1 86 ? 15.268 1.978 -22.976 1.00 80.44 86 ALA A C 1
ATOM 656 O O . ALA A 1 86 ? 16.086 1.904 -23.888 1.00 80.44 86 ALA A O 1
ATOM 657 N N . ASP A 1 87 ? 14.038 2.423 -23.193 1.00 80.56 87 ASP A N 1
ATOM 658 C CA . ASP A 1 87 ? 13.543 2.728 -24.532 1.00 80.56 87 ASP A CA 1
ATOM 659 C C . ASP A 1 87 ? 14.313 3.840 -25.246 1.00 80.56 87 ASP A C 1
ATOM 661 O O . ASP A 1 87 ? 14.683 3.688 -26.412 1.00 80.56 87 ASP A O 1
ATOM 665 N N . VAL A 1 88 ? 14.602 4.945 -24.550 1.00 78.81 88 VAL A N 1
ATOM 666 C CA . VAL A 1 88 ? 15.392 6.052 -25.116 1.00 78.81 88 VAL A CA 1
ATOM 667 C C . VAL A 1 88 ? 16.786 5.579 -25.533 1.00 78.81 88 VAL A C 1
ATOM 669 O O . VAL A 1 88 ? 17.296 6.021 -26.560 1.00 78.81 88 VAL A O 1
ATOM 672 N N . LEU A 1 89 ? 17.409 4.690 -24.753 1.00 72.06 89 LEU A N 1
ATOM 673 C CA . LEU A 1 89 ? 18.746 4.169 -25.047 1.00 72.06 89 LEU A CA 1
ATOM 674 C C . LEU A 1 89 ? 18.767 3.142 -26.190 1.00 72.06 89 LEU A C 1
ATOM 676 O O . LEU A 1 89 ? 19.787 3.040 -26.870 1.00 72.06 89 LEU A O 1
ATOM 680 N N . HIS A 1 90 ? 17.687 2.381 -26.390 1.00 67.88 90 HIS A N 1
ATOM 681 C CA . HIS A 1 90 ? 17.674 1.232 -27.301 1.00 67.88 90 HIS A CA 1
ATOM 682 C C . HIS A 1 90 ? 16.919 1.461 -28.622 1.00 67.88 90 HIS A C 1
ATOM 684 O O . HIS A 1 90 ? 17.344 0.926 -29.644 1.00 67.88 90 HIS A O 1
ATOM 690 N N . THR A 1 91 ? 15.814 2.216 -28.632 1.00 67.00 91 THR A N 1
ATOM 691 C CA . THR A 1 91 ? 14.930 2.350 -29.813 1.00 67.00 91 THR A CA 1
ATOM 692 C C . THR A 1 91 ? 14.539 3.788 -30.154 1.00 67.00 91 THR A C 1
ATOM 694 O O . THR A 1 91 ? 14.292 4.074 -31.322 1.00 67.00 91 THR A O 1
ATOM 697 N N . GLY A 1 92 ? 14.497 4.701 -29.179 1.00 65.19 92 GLY A N 1
ATOM 698 C CA . GLY A 1 92 ? 14.251 6.139 -29.373 1.00 65.19 92 GLY A CA 1
ATOM 699 C C . GLY A 1 92 ? 12.809 6.546 -29.721 1.00 65.19 92 GLY A C 1
ATOM 700 O O . GLY A 1 92 ? 12.377 7.610 -29.286 1.00 65.19 92 GLY A O 1
ATOM 701 N N . ASP A 1 93 ? 12.045 5.704 -30.425 1.00 67.81 93 ASP A N 1
ATOM 702 C CA . ASP A 1 93 ? 10.730 6.063 -30.994 1.00 67.81 93 ASP A CA 1
ATOM 703 C C . ASP A 1 93 ? 9.507 5.532 -30.215 1.00 67.81 93 ASP A C 1
ATOM 705 O O . ASP A 1 93 ? 8.383 5.971 -30.461 1.00 67.81 93 ASP A O 1
ATOM 709 N N . ALA A 1 94 ? 9.685 4.614 -29.256 1.00 78.19 94 ALA A N 1
ATOM 710 C CA . ALA A 1 94 ? 8.570 3.890 -28.618 1.00 78.19 94 ALA A CA 1
ATOM 711 C C . ALA A 1 94 ? 8.301 4.239 -27.141 1.00 78.19 94 ALA A C 1
ATOM 713 O O . ALA A 1 94 ? 7.401 3.653 -26.540 1.00 78.19 94 ALA A O 1
ATOM 714 N N . VAL A 1 95 ? 8.997 5.237 -26.577 1.00 79.31 95 VAL A N 1
ATOM 715 C CA . VAL A 1 95 ? 8.974 5.560 -25.133 1.00 79.31 95 VAL A CA 1
ATOM 716 C C . VAL A 1 95 ? 7.554 5.697 -24.580 1.00 79.31 95 VAL A C 1
ATOM 718 O O . VAL A 1 95 ? 7.224 5.116 -23.550 1.00 79.31 95 VAL A O 1
ATOM 721 N N . ILE A 1 96 ? 6.694 6.461 -25.263 1.00 81.56 96 ILE A N 1
ATOM 722 C CA . ILE A 1 96 ? 5.310 6.694 -24.818 1.00 81.56 96 ILE A CA 1
ATOM 723 C C . ILE A 1 96 ? 4.516 5.386 -24.832 1.00 81.56 96 ILE A C 1
ATOM 725 O O . ILE A 1 96 ? 3.765 5.109 -23.898 1.00 81.56 96 ILE A O 1
ATOM 729 N N . THR A 1 97 ? 4.702 4.575 -25.872 1.00 83.44 97 THR A N 1
ATOM 730 C CA . THR A 1 97 ? 4.015 3.295 -26.035 1.00 83.44 97 THR A CA 1
ATOM 731 C C . THR A 1 97 ? 4.432 2.317 -24.945 1.00 83.44 97 THR A C 1
ATOM 733 O O . THR A 1 97 ? 3.563 1.769 -24.276 1.00 83.44 97 THR A O 1
ATOM 736 N N . ASN A 1 98 ? 5.730 2.137 -24.696 1.00 80.06 98 ASN A N 1
ATOM 737 C CA . ASN A 1 98 ? 6.204 1.144 -23.731 1.00 80.06 98 ASN A CA 1
ATOM 738 C C . ASN A 1 98 ? 5.983 1.574 -22.280 1.00 80.06 98 ASN A C 1
ATOM 740 O O . ASN A 1 98 ? 5.616 0.744 -21.451 1.00 80.06 98 ASN A O 1
ATOM 744 N N . VAL A 1 99 ? 6.104 2.868 -21.964 1.00 83.56 99 VAL A N 1
ATOM 745 C CA . VAL A 1 99 ? 5.673 3.384 -20.654 1.00 83.56 99 VAL A CA 1
ATOM 746 C C . VAL A 1 99 ? 4.163 3.199 -20.482 1.00 83.56 99 VAL A C 1
ATOM 748 O O . VAL A 1 99 ? 3.719 2.774 -19.418 1.00 83.56 99 VAL A O 1
ATOM 751 N N . GLY A 1 100 ? 3.372 3.460 -21.528 1.00 83.62 100 GLY A N 1
ATOM 752 C CA . GLY A 1 100 ? 1.931 3.214 -21.531 1.00 83.62 100 GLY A CA 1
ATOM 753 C C . GLY A 1 100 ? 1.584 1.744 -21.292 1.00 83.62 100 GLY A C 1
ATOM 754 O O . GLY A 1 100 ? 0.736 1.448 -20.456 1.00 83.62 100 GLY A O 1
ATOM 755 N N . LEU A 1 101 ? 2.280 0.819 -21.956 1.00 81.38 101 LEU A N 1
ATOM 756 C CA . LEU A 1 101 ? 2.148 -0.622 -21.725 1.00 81.38 101 LEU A CA 1
ATOM 757 C C . LEU A 1 101 ? 2.554 -1.015 -20.300 1.00 81.38 101 LEU A C 1
ATOM 759 O O . LEU A 1 101 ? 1.858 -1.813 -19.682 1.00 81.38 101 LEU A O 1
ATOM 763 N N . GLY A 1 102 ? 3.611 -0.414 -19.746 1.00 80.69 102 GLY A N 1
ATOM 764 C CA . GLY A 1 102 ? 4.008 -0.616 -18.350 1.00 80.69 102 GLY A CA 1
ATOM 765 C C . GLY A 1 102 ? 2.913 -0.198 -17.366 1.00 80.69 102 GLY A C 1
ATOM 766 O O . GLY A 1 102 ? 2.587 -0.944 -16.448 1.00 80.69 102 GLY A O 1
ATOM 767 N N . VAL A 1 103 ? 2.271 0.952 -17.595 1.00 83.00 103 VAL A N 1
ATOM 768 C CA . VAL A 1 103 ? 1.107 1.386 -16.803 1.00 83.00 103 VAL A CA 1
ATOM 769 C C . VAL A 1 103 ? -0.059 0.409 -16.962 1.00 83.00 103 VAL A C 1
ATOM 771 O O . VAL A 1 103 ? -0.660 0.006 -15.968 1.00 83.00 103 VAL A O 1
ATOM 774 N N . LEU A 1 104 ? -0.371 -0.002 -18.194 1.00 82.44 104 LEU A N 1
ATOM 775 C CA . LEU A 1 104 ? -1.442 -0.964 -18.470 1.00 82.44 104 LEU A CA 1
ATOM 776 C C . LEU A 1 104 ? -1.181 -2.338 -17.840 1.00 82.44 104 LEU A C 1
ATOM 778 O O .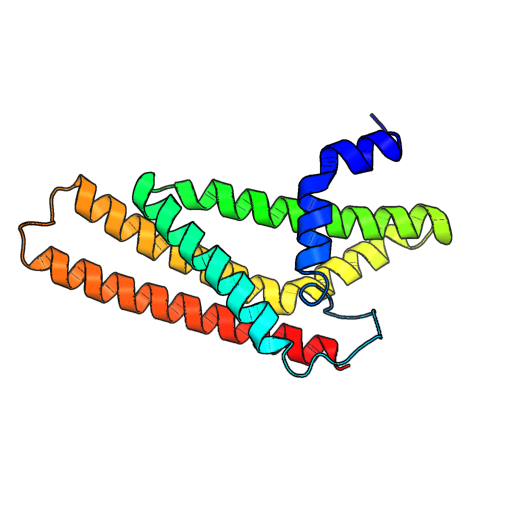 LEU A 1 104 ? -2.139 -3.001 -17.462 1.00 82.44 104 LEU A O 1
ATOM 782 N N . GLY A 1 105 ? 0.080 -2.748 -17.691 1.00 80.81 105 GLY A N 1
ATOM 783 C CA . GLY A 1 105 ? 0.456 -3.969 -16.978 1.00 80.81 105 GLY A CA 1
ATOM 784 C C . GLY A 1 105 ? 0.221 -3.883 -15.467 1.00 80.81 105 GLY A C 1
ATOM 785 O O . GLY A 1 105 ? -0.089 -4.893 -14.840 1.00 80.81 105 GLY A O 1
ATOM 786 N N . ILE A 1 106 ? 0.311 -2.681 -14.885 1.00 82.50 106 ILE A N 1
ATOM 787 C CA . ILE A 1 106 ? 0.113 -2.448 -13.444 1.00 82.50 106 ILE A CA 1
ATOM 788 C C . ILE A 1 106 ? -1.370 -2.293 -13.088 1.00 82.50 106 ILE A C 1
ATOM 790 O O . ILE A 1 106 ? -1.838 -2.795 -12.069 1.00 82.50 106 ILE A O 1
ATOM 794 N N . LEU A 1 107 ? -2.141 -1.598 -13.929 1.00 84.62 107 LEU A N 1
ATOM 795 C CA . LEU A 1 107 ? -3.526 -1.218 -13.625 1.00 84.62 107 LEU A CA 1
ATOM 796 C C . LEU A 1 107 ? -4.450 -2.368 -13.159 1.00 84.62 107 LEU A C 1
ATOM 798 O O . LEU A 1 107 ? -5.212 -2.130 -12.216 1.00 84.62 107 LEU A O 1
ATOM 802 N N . PRO A 1 108 ? -4.425 -3.579 -13.758 1.00 85.69 108 PRO A N 1
ATOM 803 C CA . PRO A 1 108 ? -5.347 -4.654 -13.401 1.00 85.69 108 PRO A CA 1
ATOM 804 C C . PRO A 1 108 ? -5.266 -5.095 -11.937 1.00 85.69 108 PRO A C 1
ATOM 806 O O . PRO A 1 108 ? -6.310 -5.337 -11.340 1.00 85.69 108 PRO A O 1
ATOM 809 N N . HIS A 1 109 ? -4.067 -5.181 -11.350 1.00 86.88 109 HIS A N 1
ATOM 810 C CA . HIS A 1 109 ? -3.890 -5.500 -9.927 1.00 86.88 109 HIS A CA 1
ATOM 811 C C . HIS A 1 109 ? -3.840 -4.229 -9.069 1.00 86.88 109 HIS A C 1
ATOM 813 O O . HIS A 1 109 ? -4.474 -4.179 -8.012 1.00 86.88 109 HIS A O 1
ATOM 819 N N . GLY A 1 110 ? -3.197 -3.165 -9.565 1.00 87.12 110 GLY A N 1
ATOM 820 C CA . GLY A 1 110 ? -2.992 -1.915 -8.834 1.00 87.12 110 GLY A CA 1
ATOM 821 C C . GLY A 1 110 ? -4.285 -1.215 -8.406 1.00 87.12 110 GLY A C 1
ATOM 822 O O . GLY A 1 110 ? -4.319 -0.562 -7.363 1.00 87.12 110 GLY A O 1
ATOM 823 N N . ILE A 1 111 ? -5.392 -1.382 -9.143 1.00 91.31 111 ILE A N 1
ATOM 824 C CA . ILE A 1 111 ? -6.695 -0.858 -8.704 1.00 91.31 111 ILE A CA 1
ATOM 825 C C . ILE A 1 111 ? -7.204 -1.555 -7.433 1.00 91.31 111 ILE A C 1
ATOM 827 O O . ILE A 1 111 ? -7.746 -0.895 -6.546 1.00 91.31 111 ILE A O 1
ATOM 831 N N . PHE A 1 112 ? -7.001 -2.869 -7.309 1.00 94.31 112 PHE A N 1
ATOM 832 C CA . PHE A 1 112 ? -7.406 -3.629 -6.127 1.00 94.31 112 PHE A CA 1
ATOM 833 C C . PHE A 1 112 ? -6.484 -3.348 -4.942 1.00 94.31 112 PHE A C 1
ATOM 835 O O . PHE A 1 112 ? -6.970 -3.197 -3.823 1.00 94.31 112 PHE A O 1
ATOM 842 N N . GLU A 1 113 ? -5.184 -3.184 -5.178 1.00 91.38 113 GLU A N 1
ATOM 843 C CA . GLU A 1 113 ? -4.234 -2.755 -4.147 1.00 91.38 113 GLU A CA 1
ATOM 844 C C . GLU A 1 113 ? -4.562 -1.355 -3.620 1.00 91.38 113 GLU A C 1
ATOM 846 O O . GLU A 1 113 ? -4.634 -1.149 -2.410 1.00 91.38 113 GLU A O 1
ATOM 851 N N . LEU A 1 114 ? -4.858 -0.397 -4.505 1.00 92.44 114 LEU A N 1
ATOM 852 C CA . LEU A 1 114 ? -5.259 0.951 -4.102 1.00 92.44 114 LEU A CA 1
ATOM 853 C C . LEU A 1 114 ? -6.544 0.932 -3.262 1.00 92.44 114 LEU A C 1
ATOM 855 O O . LEU A 1 114 ? -6.634 1.637 -2.250 1.00 92.44 114 LEU A O 1
ATOM 859 N N . LEU A 1 115 ? -7.533 0.120 -3.653 1.00 95.44 115 LEU A N 1
ATOM 860 C CA . LEU A 1 115 ? -8.766 -0.073 -2.885 1.00 95.44 115 LEU A CA 1
ATOM 861 C C . LEU A 1 115 ? -8.487 -0.705 -1.521 1.00 95.44 115 LEU A C 1
ATOM 863 O O . LEU A 1 115 ? -9.018 -0.237 -0.510 1.00 95.44 115 LEU A O 1
ATOM 867 N N . ALA A 1 116 ? -7.630 -1.724 -1.468 1.00 96.56 116 ALA A N 1
ATOM 868 C CA . ALA A 1 116 ? -7.216 -2.354 -0.225 1.00 96.56 116 ALA A CA 1
ATOM 869 C C . ALA A 1 116 ? -6.541 -1.357 0.717 1.00 96.56 116 ALA A C 1
ATOM 871 O O . ALA A 1 116 ? -6.960 -1.200 1.862 1.00 96.56 116 ALA A O 1
ATOM 872 N N . TYR A 1 117 ? -5.537 -0.635 0.226 1.00 94.88 117 TYR A N 1
ATOM 873 C CA . TYR A 1 117 ? -4.772 0.333 1.000 1.00 94.88 117 TYR A CA 1
ATOM 874 C C . TYR A 1 117 ? -5.630 1.503 1.477 1.00 94.88 117 TYR A C 1
ATOM 876 O O . TYR A 1 117 ? -5.528 1.907 2.635 1.00 94.88 117 TYR A O 1
ATOM 884 N N . SER A 1 118 ? -6.547 1.991 0.642 1.00 95.06 118 SER A N 1
ATOM 885 C CA . SER A 1 118 ? -7.521 3.013 1.044 1.00 95.06 118 SER A CA 1
ATOM 886 C C . SER A 1 118 ? -8.456 2.497 2.143 1.00 95.06 118 SER A C 1
ATOM 888 O O . SER A 1 118 ? -8.710 3.189 3.126 1.00 95.06 118 SER A O 1
ATOM 890 N N . THR A 1 119 ? -8.924 1.253 2.026 1.00 96.75 119 THR A N 1
ATOM 891 C CA . THR A 1 119 ? -9.812 0.621 3.014 1.00 96.75 119 THR A CA 1
ATOM 892 C C . THR A 1 119 ? -9.091 0.355 4.343 1.00 96.75 119 THR A C 1
ATOM 894 O O . THR A 1 119 ? -9.634 0.626 5.415 1.00 96.75 119 THR A O 1
ATOM 897 N N . ALA A 1 120 ? -7.839 -0.099 4.289 1.00 96.50 120 ALA A N 1
ATOM 898 C CA . ALA A 1 120 ? -6.968 -0.273 5.448 1.00 96.50 120 ALA A CA 1
ATOM 899 C C . ALA A 1 120 ? -6.683 1.067 6.150 1.00 96.50 120 ALA A C 1
ATOM 901 O O . ALA A 1 120 ? -6.773 1.162 7.376 1.00 96.50 120 ALA A O 1
ATOM 902 N N . ALA A 1 121 ? -6.422 2.128 5.380 1.00 95.94 121 ALA A N 1
ATOM 903 C CA . ALA A 1 121 ? -6.262 3.479 5.907 1.00 95.94 121 ALA A CA 1
ATOM 904 C C . ALA A 1 121 ? -7.537 3.967 6.613 1.00 95.94 121 ALA A C 1
ATOM 906 O O . ALA A 1 121 ? -7.462 4.508 7.712 1.00 95.94 121 ALA A O 1
ATOM 907 N N . LEU A 1 122 ? -8.721 3.725 6.040 1.00 95.69 122 LEU A N 1
ATOM 908 C CA . LEU A 1 122 ? -9.990 4.057 6.695 1.00 95.69 122 LEU A CA 1
ATOM 909 C C . LEU A 1 122 ? -10.159 3.302 8.020 1.00 95.69 122 LEU A C 1
ATOM 911 O O . LEU A 1 122 ? -10.535 3.914 9.020 1.00 95.69 122 LEU A O 1
ATOM 915 N N . ALA A 1 123 ? -9.840 2.006 8.059 1.00 96.44 123 ALA A N 1
ATOM 916 C CA . ALA A 1 123 ? -9.920 1.208 9.282 1.00 96.44 123 ALA A CA 1
ATOM 917 C C . ALA A 1 123 ? -9.016 1.772 10.394 1.00 96.44 123 ALA A C 1
ATOM 919 O O . ALA A 1 123 ? -9.483 1.994 11.515 1.00 96.44 123 ALA A O 1
ATOM 920 N N . GLY A 1 124 ? -7.751 2.075 10.078 1.00 95.25 124 GLY A N 1
ATOM 921 C CA . GLY A 1 124 ? -6.821 2.698 11.024 1.00 95.25 124 GLY A CA 1
ATOM 922 C C . GLY A 1 124 ? -7.271 4.094 11.471 1.00 95.25 124 GLY A C 1
ATOM 923 O O . GLY A 1 124 ? -7.251 4.403 12.663 1.00 95.25 124 GLY A O 1
ATOM 924 N N . GLY A 1 125 ? -7.765 4.917 10.545 1.00 95.00 125 GLY A N 1
ATOM 925 C CA . GLY A 1 125 ? -8.203 6.284 10.821 1.00 95.00 125 GLY A CA 1
ATOM 926 C C . GLY A 1 125 ? -9.453 6.351 11.698 1.00 95.00 125 GLY A C 1
ATOM 927 O O . GLY A 1 125 ? -9.529 7.186 12.601 1.00 95.00 125 GLY A O 1
ATOM 928 N N . ILE A 1 126 ? -10.413 5.442 11.497 1.00 95.38 126 ILE A N 1
ATOM 929 C CA . ILE A 1 126 ? -11.615 5.330 12.339 1.00 95.38 126 ILE A CA 1
ATOM 930 C C . ILE A 1 126 ? -11.227 4.968 13.777 1.00 95.38 126 ILE A C 1
ATOM 932 O O . ILE A 1 126 ? -11.704 5.607 14.719 1.00 95.38 126 ILE A O 1
ATOM 936 N N . ILE A 1 127 ? -10.331 3.992 13.962 1.00 94.38 127 ILE A N 1
ATOM 937 C CA . ILE A 1 127 ? 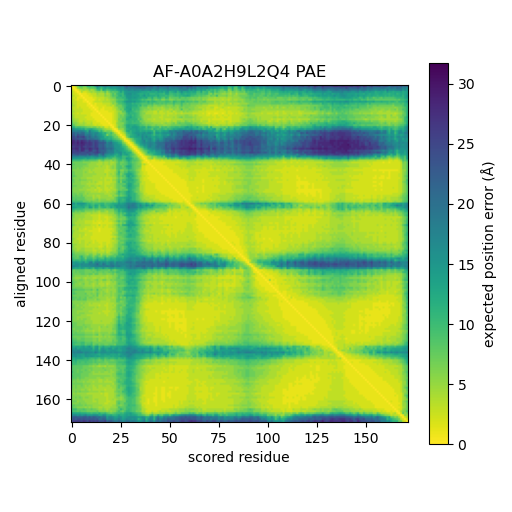-9.846 3.622 15.298 1.00 94.38 127 ILE A CA 1
ATOM 938 C C . ILE A 1 127 ? -9.085 4.797 15.930 1.00 94.38 127 ILE A C 1
ATOM 940 O O . ILE A 1 127 ? -9.341 5.128 17.089 1.00 94.38 127 ILE A O 1
ATOM 944 N N . SER A 1 128 ? -8.214 5.475 15.173 1.00 94.56 128 SER A N 1
ATOM 945 C CA . SER A 1 128 ? -7.489 6.669 15.634 1.00 94.56 128 SER A CA 1
ATOM 946 C C . SER A 1 128 ? -8.450 7.732 16.180 1.00 94.56 128 SER A C 1
ATOM 948 O O . SER A 1 128 ? -8.315 8.197 17.313 1.00 94.56 128 SER A O 1
ATOM 950 N N . GLN A 1 129 ? -9.506 8.049 15.423 1.00 93.62 129 GLN A N 1
ATOM 951 C CA . GLN A 1 129 ? -10.533 9.004 15.840 1.00 93.62 129 GLN A CA 1
ATOM 952 C C . GLN A 1 129 ? -11.309 8.546 17.079 1.00 93.62 129 GLN A C 1
ATOM 954 O O . GLN A 1 129 ? -11.602 9.362 17.956 1.00 93.62 129 GLN A O 1
ATOM 959 N N . ALA A 1 130 ? -11.627 7.255 17.191 1.00 93.12 130 ALA A N 1
ATOM 960 C CA . ALA A 1 130 ? -12.296 6.707 18.368 1.00 93.12 130 ALA A CA 1
ATOM 961 C C . ALA A 1 130 ? -11.434 6.843 19.637 1.00 93.12 130 ALA A C 1
ATOM 963 O O . ALA A 1 130 ? -11.947 7.202 20.703 1.00 93.12 130 ALA A O 1
ATOM 964 N N . VAL A 1 131 ? -10.120 6.629 19.518 1.00 92.44 131 VAL A N 1
ATOM 965 C CA . VAL A 1 131 ? -9.159 6.817 20.614 1.00 92.44 131 VAL A CA 1
ATOM 966 C C . VAL A 1 131 ? -9.054 8.292 21.007 1.00 92.44 131 VAL A C 1
ATOM 968 O O . VAL A 1 131 ? -9.197 8.612 22.188 1.00 92.44 131 VAL A O 1
ATOM 971 N N . ILE A 1 132 ? -8.898 9.203 20.038 1.00 92.19 132 ILE A N 1
ATOM 972 C CA . ILE A 1 132 ? -8.821 10.659 20.280 1.00 92.19 132 ILE A CA 1
ATOM 973 C C . ILE A 1 132 ? -10.074 11.169 21.004 1.00 92.19 132 ILE A C 1
ATOM 975 O O . ILE A 1 132 ? -9.989 11.975 21.931 1.00 92.19 132 ILE A O 1
ATOM 979 N N . ARG A 1 133 ? -11.251 10.653 20.635 1.00 91.62 133 ARG A N 1
ATOM 980 C CA . ARG A 1 133 ? -12.537 10.992 21.267 1.00 91.62 133 ARG A CA 1
ATOM 981 C C . ARG A 1 133 ? -12.763 10.315 22.624 1.00 91.62 133 ARG A C 1
ATOM 983 O O . ARG A 1 133 ? -13.847 10.450 23.190 1.00 91.62 133 ARG A O 1
ATOM 990 N N . LYS A 1 134 ? -11.765 9.599 23.154 1.00 89.44 134 LYS A N 1
ATOM 991 C CA . LYS A 1 134 ? -11.818 8.866 24.427 1.00 89.44 134 LYS A CA 1
ATOM 992 C C . LYS A 1 134 ? -12.971 7.858 24.497 1.00 89.44 134 LYS A C 1
ATOM 994 O O . LYS A 1 134 ? -13.586 7.673 25.546 1.00 89.44 134 LYS A O 1
ATOM 999 N N . ALA A 1 135 ? -13.285 7.204 23.378 1.00 83.44 135 ALA A N 1
ATOM 1000 C CA . ALA A 1 135 ? -14.361 6.217 23.328 1.00 83.44 135 ALA A CA 1
ATOM 1001 C C . ALA A 1 135 ? -14.008 4.906 24.057 1.00 83.44 135 ALA A C 1
ATOM 1003 O O . ALA A 1 135 ? -14.918 4.169 24.409 1.00 83.44 135 ALA A O 1
ATOM 1004 N N . TYR A 1 136 ? -12.727 4.643 24.348 1.00 82.44 136 TYR A N 1
ATOM 1005 C CA . TYR A 1 136 ? -12.200 3.373 24.884 1.00 82.44 136 TYR A CA 1
ATOM 1006 C C . TYR A 1 136 ? -12.840 2.858 26.187 1.00 82.44 136 TYR A C 1
ATOM 1008 O O . TYR A 1 136 ? -12.720 1.677 26.491 1.00 82.44 136 TYR A O 1
ATOM 1016 N N . GLY A 1 137 ? -13.511 3.714 26.962 1.00 84.12 137 GLY A N 1
ATOM 1017 C CA . GLY A 1 137 ? -14.231 3.316 28.178 1.00 84.12 137 GLY A CA 1
ATOM 1018 C C . GLY A 1 137 ? -15.717 3.011 27.972 1.00 84.12 137 GLY A C 1
ATOM 1019 O O . GLY A 1 137 ? -16.416 2.738 28.944 1.00 84.12 137 GLY A O 1
ATOM 1020 N N . LYS A 1 138 ? -16.221 3.115 26.740 1.00 91.06 138 LYS A N 1
ATOM 1021 C CA . LYS A 1 138 ? -17.643 2.993 26.427 1.00 91.06 138 LYS A CA 1
ATOM 1022 C C . LYS A 1 138 ? -17.928 1.712 25.627 1.00 91.06 138 LYS A C 1
ATOM 1024 O O . LYS A 1 138 ? -17.062 1.285 24.857 1.00 91.06 138 LYS A O 1
ATOM 1029 N N . PRO A 1 139 ? -19.116 1.093 25.769 1.00 87.19 139 PRO A N 1
ATOM 1030 C CA . PRO A 1 139 ? -19.452 -0.149 25.064 1.00 87.19 139 PRO A CA 1
ATOM 1031 C C . PRO A 1 139 ? -19.380 -0.014 23.534 1.00 87.19 139 PRO A C 1
ATOM 1033 O O . PRO A 1 139 ? -19.068 -0.980 22.840 1.00 87.19 139 PRO A O 1
ATOM 1036 N N . GLU A 1 140 ? -19.583 1.192 23.001 1.00 90.25 140 GLU A N 1
ATOM 1037 C CA . GLU A 1 140 ? -19.522 1.482 21.568 1.00 90.25 140 GLU A CA 1
ATOM 1038 C C . GLU A 1 140 ? -18.108 1.308 20.993 1.00 90.25 140 GLU A C 1
ATOM 1040 O O . GLU A 1 140 ? -17.962 1.053 19.801 1.00 90.25 140 GLU A O 1
ATOM 1045 N N . PHE A 1 141 ? -17.047 1.393 21.806 1.00 92.69 141 PHE A N 1
ATOM 1046 C CA . PHE A 1 141 ? -15.679 1.193 21.317 1.00 92.69 141 PHE A CA 1
ATOM 1047 C C . PHE A 1 141 ? -15.426 -0.237 20.845 1.00 92.69 141 PHE A C 1
ATOM 1049 O O . PHE A 1 141 ? -14.761 -0.436 19.829 1.00 92.69 141 PHE A O 1
ATOM 1056 N N . GLY A 1 142 ? -16.002 -1.228 21.531 1.00 92.62 142 GLY A N 1
ATOM 1057 C CA . GLY A 1 142 ? -15.939 -2.620 21.089 1.00 92.62 142 GLY A CA 1
ATOM 1058 C C . GLY A 1 142 ? -16.617 -2.814 19.733 1.00 92.62 142 GLY A C 1
ATOM 1059 O O . GLY A 1 142 ? -16.083 -3.506 18.869 1.00 92.62 142 GLY A O 1
ATOM 1060 N N . GLN A 1 143 ? -17.746 -2.134 19.511 1.00 94.62 143 GLN A N 1
ATOM 1061 C CA . GLN A 1 143 ? -18.436 -2.154 18.224 1.00 94.62 143 GLN A CA 1
ATOM 1062 C C . GLN A 1 143 ? -17.607 -1.481 17.123 1.0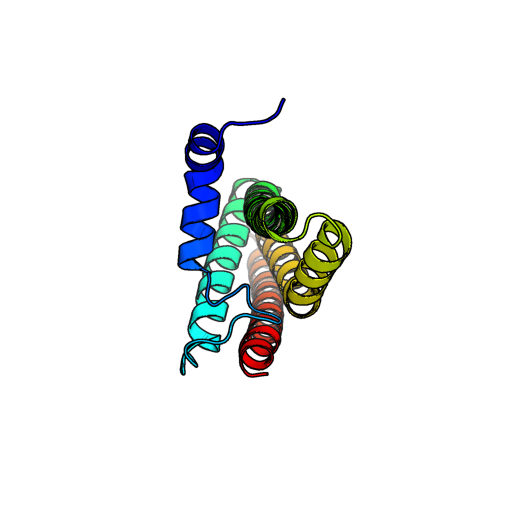0 94.62 143 GLN A C 1
ATOM 1064 O O . GLN A 1 143 ? -17.466 -2.051 16.045 1.00 94.62 143 GLN A O 1
ATOM 1069 N N . ILE A 1 144 ? -16.983 -0.332 17.409 1.00 95.38 144 ILE A N 1
ATOM 1070 C CA . ILE A 1 144 ? -16.083 0.345 16.464 1.00 95.38 144 ILE A CA 1
ATOM 1071 C C . ILE A 1 144 ? -14.923 -0.573 16.065 1.00 95.38 144 ILE A C 1
ATOM 1073 O O . ILE A 1 144 ? -14.637 -0.690 14.878 1.00 95.38 144 ILE A O 1
ATOM 1077 N N . LEU A 1 145 ? -14.282 -1.245 17.028 1.00 94.94 145 LEU A N 1
ATOM 1078 C CA . LEU A 1 145 ? -13.199 -2.195 16.750 1.00 94.94 145 LEU A CA 1
ATOM 1079 C C . LEU A 1 145 ? -13.667 -3.384 15.905 1.00 94.94 145 LEU A C 1
ATOM 1081 O O . LEU A 1 145 ? -12.957 -3.824 15.005 1.00 94.94 145 LEU A O 1
ATOM 1085 N N . TYR A 1 146 ? -14.858 -3.912 16.180 1.00 95.62 146 TYR A N 1
ATOM 1086 C CA . TYR A 1 146 ? -15.424 -5.009 15.401 1.00 95.62 146 TYR A CA 1
ATOM 1087 C C . TYR A 1 146 ? -15.744 -4.584 13.959 1.00 95.62 146 TYR A C 1
ATOM 1089 O O . TYR A 1 146 ? -15.465 -5.317 13.007 1.00 95.62 146 TYR A O 1
ATOM 1097 N N . ASP A 1 147 ? -16.296 -3.385 13.780 1.00 96.06 147 ASP A N 1
ATOM 1098 C CA . ASP A 1 147 ? -16.614 -2.838 12.464 1.00 96.06 147 ASP A CA 1
ATOM 1099 C C . ASP A 1 147 ? -15.351 -2.512 11.658 1.00 96.06 147 ASP A C 1
ATOM 1101 O O . ASP A 1 147 ? -15.286 -2.828 10.467 1.00 96.06 147 ASP A O 1
ATOM 1105 N N . THR A 1 148 ? -14.307 -1.979 12.296 1.00 96.12 148 THR A N 1
ATOM 1106 C CA . THR A 1 148 ? -13.023 -1.710 11.633 1.00 96.12 148 THR A CA 1
ATOM 1107 C C . THR A 1 148 ? -12.243 -2.982 11.318 1.00 96.12 148 THR A C 1
ATOM 1109 O O . THR A 1 148 ? -11.591 -3.037 10.278 1.00 96.12 148 THR A O 1
ATOM 1112 N N . LEU A 1 149 ? -12.351 -4.034 12.136 1.00 96.00 149 LEU A N 1
ATOM 1113 C CA . LEU A 1 149 ? -11.807 -5.359 11.819 1.00 96.00 149 LEU A CA 1
ATOM 1114 C C . LEU A 1 149 ? -12.459 -5.956 10.569 1.00 96.00 149 LEU A C 1
ATOM 1116 O O . LEU A 1 149 ? -11.753 -6.463 9.700 1.00 96.00 149 LEU A O 1
ATOM 1120 N N . LYS A 1 150 ? -13.788 -5.856 10.432 1.00 97.25 150 LYS A N 1
ATOM 1121 C CA . LYS A 1 150 ? -14.486 -6.266 9.199 1.00 97.25 150 LYS A CA 1
ATOM 1122 C C . LYS A 1 150 ? -14.050 -5.425 8.001 1.00 97.25 150 LYS A C 1
ATOM 1124 O O . LYS A 1 150 ? -13.884 -5.960 6.909 1.00 97.25 150 LYS A O 1
ATOM 1129 N N . LEU A 1 151 ? -13.840 -4.123 8.198 1.00 96.56 151 LEU A N 1
ATOM 1130 C CA . LEU A 1 151 ? -13.343 -3.237 7.148 1.00 96.56 151 LEU A CA 1
ATOM 1131 C C . LEU A 1 151 ? -11.926 -3.634 6.702 1.00 96.56 151 LEU A C 1
ATOM 1133 O O . LEU A 1 151 ? -11.661 -3.723 5.507 1.00 96.56 151 LEU A O 1
ATOM 1137 N N . PHE A 1 152 ? -11.036 -3.957 7.641 1.00 96.38 152 PHE A N 1
ATOM 1138 C CA . PHE A 1 152 ? -9.708 -4.473 7.316 1.00 96.38 152 PHE A CA 1
ATOM 1139 C C . PHE A 1 152 ? -9.769 -5.850 6.641 1.00 96.38 152 PHE A C 1
ATOM 1141 O O . PHE A 1 152 ? -9.031 -6.094 5.693 1.00 96.38 152 PHE A O 1
ATOM 1148 N N . ALA A 1 153 ? -10.690 -6.729 7.043 1.00 97.25 153 ALA A N 1
ATOM 1149 C CA . ALA A 1 153 ? -10.903 -8.002 6.355 1.00 97.25 153 ALA A CA 1
ATOM 1150 C C . ALA A 1 153 ? -11.288 -7.799 4.877 1.00 97.25 153 ALA A C 1
ATOM 1152 O O . ALA A 1 153 ? -10.770 -8.500 4.011 1.00 97.25 153 ALA A O 1
ATOM 1153 N N . TRP A 1 154 ? -12.116 -6.794 4.562 1.00 98.00 154 TRP A N 1
ATOM 1154 C CA . TRP A 1 154 ? -12.389 -6.409 3.172 1.00 98.00 154 TRP A CA 1
ATOM 1155 C C . TRP A 1 154 ? -11.143 -5.909 2.435 1.00 98.00 154 TRP A C 1
ATOM 1157 O O . TRP A 1 154 ? -10.945 -6.268 1.277 1.00 98.00 154 TRP A O 1
ATOM 1167 N N . ALA A 1 155 ? -10.271 -5.146 3.102 1.00 97.62 155 ALA A N 1
ATOM 1168 C CA . ALA A 1 155 ? -8.989 -4.750 2.521 1.00 97.62 155 ALA A CA 1
ATOM 1169 C C . ALA A 1 155 ? -8.132 -5.972 2.146 1.00 97.62 155 ALA A C 1
ATOM 1171 O O . ALA A 1 155 ? -7.588 -6.025 1.047 1.00 97.62 155 ALA A O 1
ATOM 1172 N N . VAL A 1 156 ? -8.072 -6.984 3.016 1.00 97.69 156 VAL A N 1
ATOM 1173 C CA . VAL A 1 156 ? -7.346 -8.238 2.749 1.00 97.69 156 VAL A CA 1
ATOM 1174 C C . VAL A 1 156 ? -7.934 -8.992 1.551 1.00 97.69 156 VAL A C 1
ATOM 1176 O O . VAL A 1 156 ? -7.180 -9.525 0.740 1.00 97.69 156 VAL A O 1
ATOM 1179 N N . VAL A 1 157 ? -9.261 -9.001 1.387 1.00 97.69 157 VAL A N 1
ATOM 1180 C CA . VAL A 1 157 ? -9.910 -9.593 0.202 1.00 97.69 157 VAL A CA 1
ATOM 1181 C C . VAL A 1 157 ? -9.481 -8.874 -1.078 1.00 97.69 157 VAL A C 1
ATOM 1183 O O . VAL A 1 157 ? -9.143 -9.534 -2.059 1.00 97.69 157 VAL A O 1
ATOM 1186 N N . PHE A 1 158 ? -9.439 -7.539 -1.078 1.00 97.25 158 PHE A N 1
ATOM 1187 C CA . PHE A 1 158 ? -8.953 -6.783 -2.234 1.00 97.25 158 PHE A CA 1
ATOM 1188 C C . PHE A 1 158 ? -7.476 -7.077 -2.539 1.00 97.25 158 PHE A C 1
ATOM 1190 O O . PHE A 1 158 ? -7.144 -7.291 -3.704 1.00 97.25 158 PHE A O 1
ATOM 1197 N N . LEU A 1 159 ? -6.611 -7.193 -1.521 1.00 94.38 159 LEU A N 1
ATOM 1198 C CA . LEU A 1 159 ? -5.212 -7.605 -1.718 1.00 94.38 159 LEU A CA 1
ATOM 1199 C C . LEU A 1 159 ? -5.096 -8.990 -2.353 1.00 94.38 159 LEU A C 1
ATOM 1201 O O . LEU A 1 159 ? -4.287 -9.182 -3.257 1.00 94.38 159 LEU A O 1
ATOM 1205 N N . ALA A 1 160 ? -5.912 -9.946 -1.908 1.00 93.94 160 ALA A N 1
ATOM 1206 C CA . ALA A 1 160 ? -5.918 -11.285 -2.481 1.00 93.94 160 ALA A CA 1
ATOM 1207 C C . ALA A 1 160 ? -6.328 -11.259 -3.962 1.00 93.94 160 ALA A C 1
ATOM 1209 O O . ALA A 1 160 ? -5.712 -11.941 -4.774 1.00 93.94 160 ALA A O 1
ATOM 1210 N N . ILE A 1 161 ? -7.321 -10.444 -4.338 1.00 93.75 161 ILE A N 1
ATOM 1211 C CA . ILE A 1 161 ? -7.726 -10.293 -5.744 1.00 93.75 161 ILE A CA 1
ATOM 1212 C C . ILE A 1 161 ? -6.592 -9.682 -6.579 1.00 93.75 161 ILE A C 1
ATOM 1214 O O . ILE A 1 161 ? -6.289 -10.214 -7.645 1.00 93.75 161 ILE A O 1
ATOM 1218 N N . GLY A 1 162 ? -5.941 -8.619 -6.092 1.00 90.75 162 GLY A N 1
ATOM 1219 C CA . GLY A 1 162 ? -4.792 -8.007 -6.771 1.00 90.75 162 GLY A CA 1
ATOM 1220 C C . GLY A 1 162 ? -3.666 -9.016 -7.010 1.00 90.75 162 GLY A C 1
ATOM 1221 O O . GLY A 1 162 ? -3.274 -9.244 -8.153 1.00 90.75 162 GLY A O 1
ATOM 1222 N N . ALA A 1 163 ? -3.255 -9.726 -5.957 1.00 89.00 163 ALA A N 1
ATOM 1223 C CA . ALA A 1 163 ? -2.209 -10.743 -6.038 1.00 89.00 163 ALA A CA 1
ATOM 1224 C C . ALA A 1 163 ? -2.580 -11.922 -6.962 1.00 89.00 163 ALA A C 1
ATOM 1226 O O . ALA A 1 163 ? -1.716 -12.484 -7.637 1.00 89.00 163 ALA A O 1
ATOM 1227 N N . LEU A 1 164 ? -3.859 -12.312 -7.035 1.00 88.38 164 LEU A N 1
ATOM 1228 C CA . LEU A 1 164 ? -4.325 -13.331 -7.985 1.00 88.38 164 LEU A CA 1
ATOM 1229 C C . LEU A 1 164 ? -4.207 -12.852 -9.437 1.00 88.38 164 LEU A C 1
ATOM 1231 O O . LEU A 1 164 ? -3.725 -13.599 -10.288 1.00 88.38 164 LEU A O 1
ATOM 1235 N N . ILE A 1 165 ? -4.636 -11.623 -9.730 1.00 86.69 165 ILE A N 1
ATOM 1236 C CA . ILE A 1 165 ? -4.558 -11.044 -11.081 1.00 86.69 165 ILE A CA 1
ATOM 1237 C C . ILE A 1 165 ? -3.102 -10.977 -11.544 1.00 86.69 165 ILE A C 1
ATOM 1239 O O . ILE A 1 165 ? -2.778 -11.352 -12.666 1.00 86.69 165 ILE A O 1
ATOM 1243 N N . GLU A 1 166 ? -2.215 -10.556 -10.659 1.00 82.31 166 GLU A N 1
ATOM 1244 C CA . GLU A 1 166 ? -0.798 -10.389 -10.951 1.00 82.31 166 GLU A CA 1
ATOM 1245 C C . GLU A 1 166 ? -0.070 -11.730 -11.119 1.00 82.31 166 GLU A C 1
ATOM 1247 O O . GLU A 1 166 ? 0.591 -11.968 -12.128 1.00 82.31 166 GLU A O 1
ATOM 1252 N N . SER A 1 167 ? -0.282 -12.670 -10.192 1.00 80.75 167 SER A N 1
ATOM 1253 C CA . SER A 1 167 ? 0.330 -14.006 -10.259 1.00 80.75 167 SER A CA 1
ATOM 1254 C C . SER A 1 167 ? -0.156 -14.857 -11.439 1.00 80.75 167 SER A C 1
ATOM 1256 O O . SER A 1 167 ? 0.540 -15.786 -11.856 1.00 80.75 167 SER A O 1
ATOM 1258 N N . THR A 1 168 ? -1.342 -14.567 -11.984 1.00 75.00 168 THR A N 1
ATOM 1259 C CA . THR A 1 168 ? -1.854 -15.212 -13.205 1.00 75.00 168 THR A CA 1
ATOM 1260 C C . THR A 1 168 ? -1.404 -14.495 -14.475 1.00 75.00 168 THR A C 1
ATOM 1262 O O . THR A 1 168 ? -1.098 -15.174 -15.454 1.00 75.00 168 THR A O 1
ATOM 1265 N N . GLY A 1 169 ? -1.282 -13.163 -14.451 1.00 64.44 169 GLY A N 1
ATOM 1266 C CA . GLY A 1 169 ? -0.684 -12.373 -15.531 1.00 64.44 169 GLY A CA 1
ATOM 1267 C C . GLY A 1 169 ? 0.788 -12.716 -15.787 1.00 64.44 169 GLY A C 1
ATOM 1268 O O . GLY A 1 169 ? 1.203 -12.767 -16.937 1.00 64.44 169 GLY A O 1
ATOM 1269 N N . ALA A 1 170 ? 1.544 -13.074 -14.746 1.00 50.94 170 ALA A N 1
ATOM 1270 C CA . ALA A 1 170 ? 2.946 -13.495 -14.851 1.00 50.94 170 ALA A CA 1
ATOM 1271 C C . ALA A 1 170 ? 3.172 -14.840 -15.587 1.00 50.94 170 ALA A C 1
ATOM 1273 O O . ALA A 1 170 ? 4.315 -15.217 -15.842 1.00 50.94 170 ALA A O 1
ATOM 1274 N N . LYS A 1 171 ? 2.110 -15.604 -15.892 1.00 37.78 171 LYS A N 1
ATOM 1275 C CA . LYS A 1 171 ? 2.196 -16.919 -16.562 1.00 37.78 171 LYS A CA 1
ATOM 1276 C C . LYS A 1 171 ? 1.897 -16.886 -18.067 1.00 37.78 171 LYS A C 1
ATOM 1278 O O . LYS A 1 171 ? 2.014 -17.939 -18.697 1.00 37.78 171 LYS A O 1
ATOM 1283 N N . ALA A 1 172 ? 1.469 -15.748 -18.614 1.00 34.75 172 ALA A N 1
ATOM 1284 C CA . ALA A 1 172 ? 1.101 -15.575 -20.024 1.00 34.75 172 ALA A CA 1
ATOM 1285 C C . ALA A 1 172 ? 2.202 -14.847 -20.805 1.00 34.75 172 ALA A C 1
ATOM 1287 O O . ALA A 1 172 ? 2.382 -15.203 -21.991 1.00 34.75 172 ALA A O 1
#

pLDDT: mean 83.17, std 14.39, range [34.75, 98.0]

Sequence (172 aa):
MVLSPEQTQTIFSSQMNELEAIRASFQGFAVQEQINELAFETIFLHNLQVGVIIVAFSLLYGAGAIFVLVWNASVIGAFLGGIAKADVLHTGDAVITNVGLGVLGILPHGIFELLAYSTAALAGGIISQAVIRKAYGKPEFGQILYDTLKLFAWAVVFLAIGALIESTGAKA

Secondary structure (DSSP, 8-state):
-PPPHHHHHHHTHHHHHH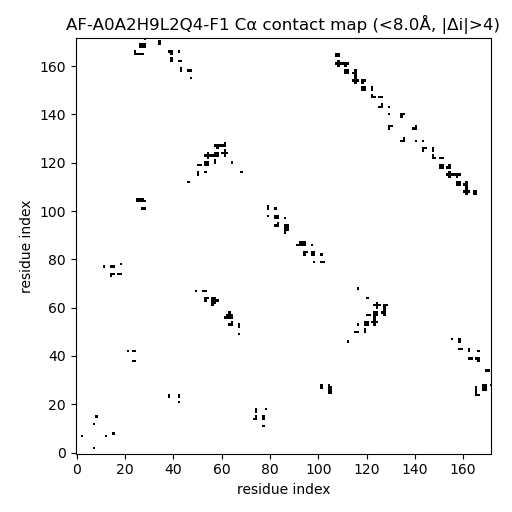HHHTTTSS-SSS------TTHHHHHHHHHHHHHHHHHHHHHHHSSTHHHHHHHHHHHHHHHHHHHHHHHHHHTSS-HHHHHHHHHHHHHHHHHHHHHHHHHHHHHHHHHHHHHHTTGGGSHHHHHHHHHHHHHHHHHHHHHHHHHHHHHHHTT-

Foldseek 3Di:
DDDDPVRLCVVCVVLVVVCVQCVLPQPLDDDDDDQDPCSLVSQLVVLVVLLVVLLVLCLVPVCRLVVSVVVVVVSLVSVLVVQLVVCCVPPNPCSVVRSVVSVVSQVQLVVLSVVLSVLSSVLSNQLSVCVVVVVVVDPVNVVSNVVSVVSNVSSSVSSSSSSVSRSVSNVD

Mean predicted aligned error: 7.17 Å